Protein AF-A0A2X2T216-F1 (afdb_monomer_lite)

pLDDT: mean 81.37, std 20.66, range [21.73, 97.5]

Structure (mmCIF, N/CA/C/O backbone):
data_AF-A0A2X2T216-F1
#
_entry.id   AF-A0A2X2T216-F1
#
loop_
_atom_site.group_PDB
_atom_site.id
_atom_site.type_symbol
_atom_site.label_atom_id
_atom_site.label_alt_id
_atom_site.label_comp_id
_atom_site.label_asym_id
_atom_site.label_entity_id
_atom_site.label_seq_id
_atom_site.pdbx_PDB_ins_code
_atom_site.Cartn_x
_atom_site.Cartn_y
_atom_site.Cartn_z
_atom_site.occupancy
_atom_site.B_iso_or_equiv
_atom_site.auth_seq_id
_atom_site.auth_comp_id
_atom_site.auth_asym_id
_atom_site.auth_atom_id
_atom_site.pdbx_PDB_model_num
ATOM 1 N N . MET A 1 1 ? 7.279 15.575 30.749 1.00 31.78 1 MET A N 1
ATOM 2 C CA . MET A 1 1 ? 7.558 14.238 30.177 1.00 31.78 1 MET A CA 1
ATOM 3 C C . MET A 1 1 ? 6.363 13.329 30.464 1.00 31.78 1 MET A C 1
ATOM 5 O O . MET A 1 1 ? 6.252 12.809 31.566 1.00 31.78 1 MET A O 1
ATOM 9 N N . TRP A 1 2 ? 5.412 13.212 29.531 1.00 21.73 2 TRP A N 1
ATOM 10 C CA . TRP A 1 2 ? 4.261 12.314 29.689 1.00 21.73 2 TRP A CA 1
ATOM 11 C C . TRP A 1 2 ? 4.736 10.866 29.546 1.00 21.73 2 TRP A C 1
ATOM 13 O O . TRP A 1 2 ? 5.105 10.421 28.463 1.00 21.73 2 TRP A O 1
ATOM 23 N N . ARG A 1 3 ? 4.784 10.138 30.662 1.00 26.84 3 ARG A N 1
ATOM 24 C CA .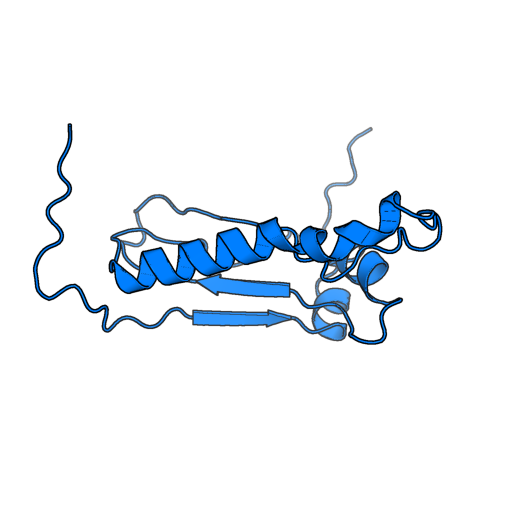 ARG A 1 3 ? 5.141 8.720 30.682 1.00 26.84 3 ARG A CA 1
ATOM 25 C C . ARG A 1 3 ? 3.864 7.923 30.420 1.00 26.84 3 ARG A C 1
ATOM 27 O O . ARG A 1 3 ? 3.074 7.705 31.335 1.00 26.84 3 ARG A O 1
ATOM 34 N N . CYS A 1 4 ? 3.641 7.530 29.165 1.00 31.56 4 CYS A N 1
ATOM 35 C CA . CYS A 1 4 ? 2.566 6.607 28.811 1.00 31.56 4 CYS A CA 1
ATOM 36 C C . CYS A 1 4 ? 2.858 5.260 29.490 1.00 31.56 4 CYS A C 1
ATOM 38 O O . CYS A 1 4 ? 3.764 4.525 29.095 1.00 31.56 4 CYS A O 1
ATOM 40 N N . ARG A 1 5 ? 2.157 4.979 30.590 1.00 42.03 5 ARG A N 1
ATOM 41 C CA . ARG A 1 5 ? 2.260 3.713 31.312 1.00 42.03 5 ARG A CA 1
ATOM 42 C C . ARG A 1 5 ? 1.418 2.693 30.551 1.00 42.03 5 ARG A C 1
ATOM 44 O O . ARG A 1 5 ? 0.204 2.647 30.726 1.00 42.03 5 ARG A O 1
ATOM 51 N N . LEU A 1 6 ? 2.056 1.912 29.681 1.00 43.75 6 LEU A N 1
ATOM 52 C CA . LEU A 1 6 ? 1.410 0.756 29.061 1.00 43.75 6 LEU A CA 1
ATOM 53 C C . LEU A 1 6 ? 0.958 -0.187 30.184 1.00 43.75 6 LEU A C 1
ATOM 55 O O . LEU A 1 6 ? 1.765 -0.583 31.027 1.00 43.75 6 LEU A O 1
ATOM 59 N N . LYS A 1 7 ? -0.344 -0.488 30.249 1.00 45.94 7 LYS A N 1
ATOM 60 C CA . LYS A 1 7 ? -0.867 -1.463 31.213 1.00 45.94 7 LYS A CA 1
ATOM 61 C C . LYS A 1 7 ? -0.248 -2.838 30.904 1.00 45.94 7 LYS A C 1
ATOM 63 O O . LYS A 1 7 ? -0.252 -3.234 29.736 1.00 45.94 7 LYS A O 1
ATOM 68 N N . PRO A 1 8 ? 0.258 -3.580 31.905 1.00 41.62 8 PRO A N 1
ATOM 69 C CA . PRO A 1 8 ? 0.625 -4.976 31.703 1.00 41.62 8 PRO A CA 1
ATOM 70 C C . PRO A 1 8 ? -0.625 -5.760 31.268 1.00 41.62 8 PRO A C 1
ATOM 72 O O . PRO A 1 8 ? -1.677 -5.623 31.888 1.00 41.62 8 PRO A O 1
ATOM 75 N N . GLY A 1 9 ? -0.526 -6.519 30.169 1.00 51.44 9 GLY A N 1
ATOM 76 C CA . GLY A 1 9 ? -1.644 -7.277 29.577 1.00 51.44 9 GLY A CA 1
ATOM 77 C C . GLY A 1 9 ? -2.177 -6.750 28.236 1.00 51.44 9 GLY A C 1
ATOM 78 O O . GLY A 1 9 ? -3.179 -7.252 27.735 1.00 51.44 9 GLY A O 1
ATOM 79 N N . LEU A 1 10 ? -1.523 -5.756 27.628 1.00 50.75 10 LEU A N 1
ATOM 80 C CA . LEU A 1 10 ? -1.901 -5.184 26.331 1.00 50.75 10 LEU A CA 1
ATOM 81 C C . LEU A 1 10 ? -1.460 -6.078 25.153 1.00 50.75 10 LEU A C 1
ATOM 83 O O . LEU A 1 10 ? -0.692 -5.669 24.295 1.00 50.75 10 LEU A O 1
ATOM 87 N N . THR A 1 11 ? -1.913 -7.327 25.122 1.00 55.22 11 THR A N 1
ATOM 88 C CA . THR A 1 11 ? -1.876 -8.160 23.913 1.00 55.22 11 THR A CA 1
ATOM 89 C C . THR A 1 11 ? -3.265 -8.136 23.305 1.00 55.22 11 THR A C 1
ATOM 91 O O . THR A 1 11 ? -4.205 -8.683 23.880 1.00 55.22 11 THR A O 1
ATOM 94 N N . SER A 1 12 ? -3.421 -7.455 22.169 1.00 55.94 12 SER A N 1
ATOM 95 C CA . SER A 1 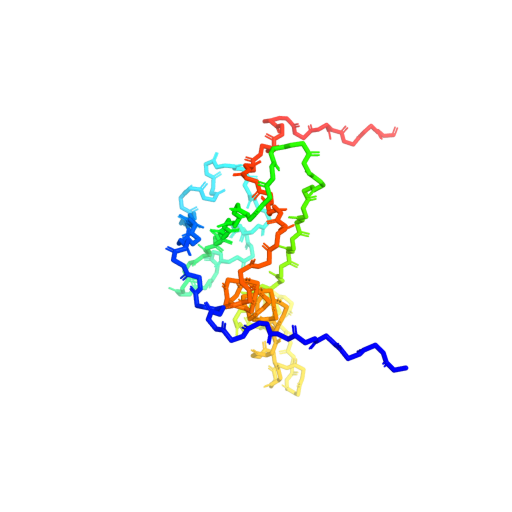12 ? -4.715 -7.385 21.493 1.00 55.94 12 SER A CA 1
ATOM 96 C C . SER A 1 12 ? -5.191 -8.772 21.053 1.00 55.94 12 SER A C 1
ATOM 98 O O . SER A 1 12 ? -4.491 -9.466 20.317 1.00 55.94 12 SER A O 1
ATOM 100 N N . THR A 1 13 ? -6.422 -9.127 21.421 1.00 65.31 13 THR A N 1
ATOM 101 C CA . THR A 1 13 ? -7.172 -10.260 20.854 1.00 65.31 13 THR A CA 1
ATOM 102 C C . THR A 1 13 ? -7.877 -9.900 19.540 1.00 65.31 13 THR A C 1
ATOM 104 O O . THR A 1 13 ? -8.291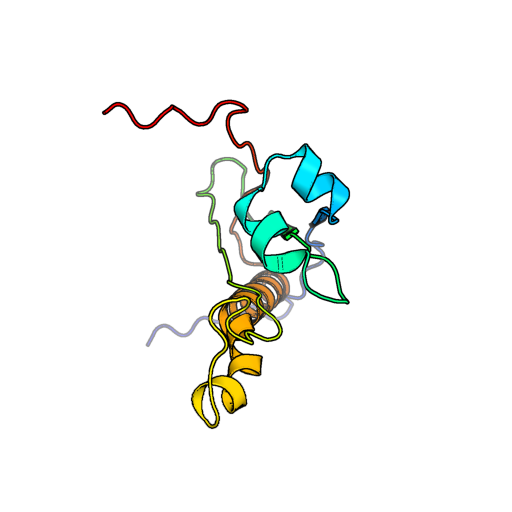 -10.788 18.795 1.00 65.31 13 THR A O 1
ATOM 107 N N . ARG A 1 14 ? -8.002 -8.602 19.224 1.00 77.50 14 ARG A N 1
ATOM 108 C CA . ARG A 1 14 ? -8.624 -8.109 17.989 1.00 77.50 14 ARG A CA 1
ATOM 109 C C . ARG A 1 14 ? -7.708 -8.342 16.792 1.00 77.50 14 ARG A C 1
ATOM 111 O O . ARG A 1 14 ? -6.522 -7.999 16.826 1.00 77.50 14 ARG A O 1
ATOM 118 N N . LYS A 1 15 ? -8.282 -8.901 15.724 1.00 77.94 15 LYS A N 1
ATOM 119 C CA . LYS A 1 15 ? -7.614 -9.108 14.435 1.00 77.94 15 LYS A CA 1
ATOM 120 C C . LYS A 1 15 ? -7.932 -7.939 13.496 1.00 77.94 15 LYS A C 1
ATOM 122 O O . LYS A 1 15 ? -9.110 -7.617 13.347 1.00 77.94 15 LYS A O 1
ATOM 127 N N . PRO A 1 16 ? -6.926 -7.314 12.857 1.00 82.81 16 PRO A N 1
ATOM 128 C CA . PRO A 1 16 ? -7.197 -6.412 11.748 1.00 82.81 16 PRO A CA 1
ATOM 129 C C . PRO A 1 16 ? -7.813 -7.205 10.592 1.00 82.81 16 PRO A C 1
ATOM 131 O O . PRO A 1 16 ? -7.461 -8.369 10.380 1.00 82.81 16 PRO A O 1
ATOM 134 N N . SER A 1 17 ? -8.715 -6.579 9.844 1.00 88.12 17 SER A N 1
ATOM 135 C CA . SER A 1 17 ? -9.159 -7.113 8.555 1.00 88.12 17 SER A CA 1
ATOM 136 C C . SER A 1 17 ? -8.319 -6.508 7.436 1.00 88.12 17 SER A C 1
ATOM 138 O O . SER A 1 17 ? -7.696 -5.458 7.605 1.00 88.12 17 SER A O 1
ATOM 140 N N . GLY A 1 18 ? -8.254 -7.188 6.297 1.00 88.38 18 GLY A N 1
ATOM 141 C CA . GLY A 1 18 ? -7.486 -6.719 5.156 1.00 88.38 18 GLY A CA 1
ATOM 142 C C . GLY A 1 18 ? -8.095 -7.172 3.843 1.00 88.38 18 GLY A C 1
ATOM 143 O O . GLY A 1 18 ? -8.862 -8.129 3.801 1.00 88.38 18 GLY A O 1
ATOM 144 N N . GLU A 1 19 ? -7.765 -6.447 2.789 1.00 92.38 19 GLU A N 1
ATOM 145 C CA . GLU A 1 19 ? -8.198 -6.702 1.421 1.00 92.38 19 GLU A CA 1
ATOM 146 C C . GLU A 1 19 ? -7.028 -6.418 0.487 1.00 92.38 19 GLU A C 1
ATOM 148 O O . GLU A 1 19 ? -6.243 -5.496 0.725 1.00 92.38 19 GLU A O 1
ATOM 153 N N . ILE A 1 20 ? -6.905 -7.225 -0.562 1.00 94.19 20 ILE A N 1
ATOM 154 C CA . ILE A 1 20 ? -5.891 -7.052 -1.594 1.00 94.19 20 ILE A CA 1
ATOM 155 C C . ILE A 1 20 ? -6.615 -7.029 -2.930 1.00 94.19 20 ILE A C 1
ATOM 157 O O . ILE A 1 20 ? -7.222 -8.027 -3.307 1.00 94.19 20 ILE A O 1
ATOM 161 N N . LEU A 1 21 ? -6.528 -5.907 -3.640 1.00 94.88 21 LEU A N 1
ATOM 162 C CA . LEU A 1 21 ? -6.944 -5.848 -5.035 1.00 94.88 21 LEU A CA 1
ATOM 163 C C . LEU A 1 21 ? -5.776 -6.302 -5.908 1.00 94.88 21 LEU A C 1
ATOM 165 O O . LEU A 1 21 ? -4.659 -5.785 -5.779 1.00 94.88 21 LEU A O 1
ATOM 169 N N . ASP A 1 22 ? -6.039 -7.281 -6.768 1.00 95.81 22 ASP A N 1
ATOM 170 C CA . ASP A 1 22 ? -5.124 -7.706 -7.819 1.00 95.81 22 ASP A CA 1
ATOM 171 C C . ASP A 1 22 ? -5.198 -6.785 -9.045 1.00 95.81 22 ASP A C 1
ATOM 173 O O . ASP A 1 22 ? -5.909 -5.785 -9.048 1.00 95.81 22 ASP A O 1
ATOM 177 N N . GLU A 1 23 ? -4.412 -7.083 -10.076 1.00 95.12 23 GLU A N 1
ATOM 178 C CA . GLU A 1 23 ? -4.335 -6.247 -11.277 1.00 95.12 23 GLU A CA 1
ATOM 179 C C . GLU A 1 23 ? -5.694 -6.081 -11.970 1.00 95.12 23 GLU A C 1
ATOM 181 O O . GLU A 1 23 ? -6.047 -4.962 -12.348 1.00 95.12 23 GLU A O 1
ATOM 186 N N . GLN A 1 24 ? -6.472 -7.163 -12.076 1.00 95.75 24 GLN A N 1
ATOM 187 C CA . GLN A 1 24 ? -7.787 -7.130 -12.706 1.00 95.75 24 GLN A CA 1
ATOM 188 C C . GLN A 1 24 ? -8.767 -6.314 -11.865 1.00 95.75 24 GLN A C 1
ATOM 190 O O . GLN A 1 24 ? -9.417 -5.412 -12.385 1.00 95.75 24 GLN A O 1
ATOM 195 N N . ALA A 1 25 ? -8.810 -6.542 -10.550 1.00 94.69 25 ALA A N 1
ATOM 196 C CA . ALA A 1 25 ? -9.639 -5.753 -9.650 1.00 94.69 25 ALA A CA 1
ATOM 197 C C . ALA A 1 25 ? -9.242 -4.266 -9.675 1.00 94.69 25 ALA A C 1
ATOM 199 O O . ALA A 1 25 ? -10.104 -3.394 -9.711 1.00 94.69 25 ALA A O 1
ATOM 200 N N . ILE A 1 26 ? -7.948 -3.940 -9.715 1.00 95.00 26 ILE A N 1
ATOM 201 C CA . ILE A 1 26 ? -7.467 -2.556 -9.856 1.00 95.00 26 ILE A CA 1
ATOM 202 C C . ILE A 1 26 ? -7.995 -1.930 -11.154 1.00 95.00 26 ILE A C 1
ATOM 204 O O . ILE A 1 26 ? -8.442 -0.779 -11.137 1.00 95.00 26 ILE A O 1
ATOM 208 N N . PHE A 1 27 ? -7.956 -2.671 -12.262 1.00 94.25 27 PHE A N 1
ATOM 209 C CA . PHE A 1 27 ? -8.482 -2.219 -13.546 1.00 94.25 27 PHE A CA 1
ATOM 210 C C . PHE A 1 27 ? -10.002 -1.992 -13.492 1.00 94.25 27 PHE A C 1
ATOM 212 O O . PHE A 1 27 ? -10.467 -0.900 -13.821 1.00 94.25 27 PHE A O 1
ATOM 219 N N . ASP A 1 28 ? -10.760 -2.967 -12.987 1.00 94.44 28 ASP A N 1
ATOM 220 C CA . ASP A 1 28 ? -12.226 -2.926 -12.901 1.00 94.44 28 ASP A CA 1
ATOM 221 C C . ASP A 1 28 ? -12.730 -1.821 -11.959 1.00 94.44 28 ASP A C 1
ATOM 223 O O . ASP A 1 28 ? -13.771 -1.202 -12.194 1.00 94.44 28 ASP A O 1
ATOM 227 N N . HIS A 1 29 ? -11.968 -1.525 -10.902 1.00 91.19 29 HIS A N 1
ATOM 228 C CA . HIS A 1 29 ? -12.232 -0.419 -9.982 1.00 91.19 29 HIS A CA 1
ATOM 229 C C . HIS A 1 29 ? -11.838 0.961 -10.545 1.00 91.19 29 HIS A C 1
ATOM 231 O O . HIS A 1 29 ? -12.032 1.971 -9.864 1.00 91.19 29 HIS A O 1
ATOM 237 N N . GLY A 1 30 ? -11.299 1.037 -11.767 1.00 94.19 30 GLY A N 1
ATOM 238 C CA . GLY A 1 30 ? -10.933 2.296 -12.420 1.00 94.19 30 GLY A CA 1
ATOM 239 C C . GLY A 1 30 ? -9.683 2.961 -11.837 1.00 94.19 30 GLY A C 1
ATOM 240 O O . GLY A 1 30 ? -9.488 4.165 -12.003 1.00 94.19 30 GLY A O 1
ATOM 241 N N . LEU A 1 31 ? -8.810 2.206 -11.163 1.00 93.50 31 LEU A N 1
ATOM 242 C CA . LEU A 1 31 ? -7.574 2.711 -10.551 1.00 93.50 31 LEU A CA 1
ATOM 243 C C . LEU A 1 31 ? -6.453 2.847 -11.598 1.00 93.50 31 LEU A C 1
ATOM 245 O O . LEU A 1 31 ? -5.355 2.301 -11.456 1.00 93.50 31 LEU A O 1
ATOM 249 N N . GLY A 1 32 ? -6.741 3.595 -12.666 1.00 94.31 32 GLY A N 1
ATOM 250 C CA . GLY A 1 32 ? -5.926 3.670 -13.879 1.00 94.31 32 GLY A CA 1
ATOM 251 C C . GLY A 1 32 ? -4.479 4.092 -13.636 1.00 94.31 32 GLY A C 1
ATOM 252 O O . GLY A 1 32 ? -3.580 3.518 -14.240 1.00 94.31 32 GLY A O 1
ATOM 253 N N . CYS A 1 33 ? -4.225 5.025 -12.712 1.00 94.19 33 CYS A N 1
ATOM 254 C CA . CYS A 1 33 ? -2.859 5.454 -12.390 1.00 94.19 33 CYS A CA 1
ATOM 255 C C . CYS A 1 33 ? -2.027 4.325 -11.763 1.00 94.19 33 CYS A C 1
ATOM 257 O O . CYS A 1 33 ? -0.867 4.133 -12.132 1.00 94.19 33 CYS A O 1
ATOM 259 N N . LEU A 1 34 ? -2.618 3.556 -10.841 1.00 94.69 34 LEU A N 1
ATOM 260 C CA . LEU A 1 34 ? -1.942 2.429 -10.194 1.00 94.69 34 LEU A CA 1
ATOM 261 C C . LEU A 1 34 ? -1.687 1.307 -11.205 1.00 94.69 34 LEU A C 1
ATOM 263 O O . LEU A 1 34 ? -0.568 0.802 -11.294 1.00 94.69 34 LEU A O 1
ATOM 267 N N . HIS A 1 35 ? -2.701 0.976 -12.009 1.00 95.75 35 HIS A N 1
ATOM 268 C CA . HIS A 1 35 ? -2.584 -0.010 -13.080 1.00 95.75 35 HIS A CA 1
ATOM 269 C C . HIS A 1 35 ? -1.506 0.385 -14.100 1.00 95.75 35 HIS A C 1
ATOM 271 O O . HIS A 1 35 ? -0.592 -0.388 -14.370 1.00 95.75 35 HIS A O 1
ATOM 277 N N . ALA A 1 36 ? -1.553 1.613 -14.625 1.00 95.00 36 ALA A N 1
ATOM 278 C CA . ALA A 1 36 ? -0.619 2.089 -15.643 1.00 95.00 36 ALA A CA 1
ATOM 279 C C . ALA A 1 36 ? 0.836 2.115 -15.155 1.00 95.00 36 ALA A C 1
ATOM 281 O O . ALA A 1 36 ? 1.730 1.797 -15.935 1.00 95.00 36 ALA A O 1
ATOM 282 N N . THR A 1 37 ? 1.062 2.449 -13.882 1.00 93.75 37 THR A N 1
ATOM 283 C CA . THR A 1 37 ? 2.406 2.475 -13.287 1.00 93.75 37 THR A CA 1
ATOM 284 C C . THR A 1 37 ? 2.950 1.062 -13.058 1.00 93.75 37 THR A C 1
ATOM 286 O O . THR A 1 37 ? 4.131 0.814 -13.281 1.00 93.75 37 THR A O 1
ATOM 289 N N . GLY A 1 38 ? 2.105 0.122 -12.620 1.00 94.50 38 GLY A N 1
ATOM 290 C CA . GLY A 1 38 ? 2.545 -1.219 -12.227 1.00 94.50 38 GLY A CA 1
ATOM 291 C C . GLY A 1 38 ? 2.551 -2.270 -13.337 1.00 94.50 38 GLY A C 1
ATOM 292 O O . GLY A 1 38 ? 3.329 -3.215 -13.247 1.00 94.50 38 GLY A O 1
ATOM 293 N N . LYS A 1 39 ? 1.733 -2.122 -14.388 1.00 94.69 39 LYS A N 1
ATOM 294 C CA . LYS A 1 39 ? 1.550 -3.148 -15.440 1.00 94.69 39 LYS A CA 1
ATOM 295 C C . LYS A 1 39 ? 2.819 -3.503 -16.229 1.00 94.69 39 LYS A C 1
ATOM 297 O O . LYS A 1 39 ? 2.848 -4.497 -16.939 1.00 94.69 39 LYS A O 1
ATOM 302 N N . GLY A 1 40 ? 3.857 -2.663 -16.161 1.00 92.56 40 GLY A N 1
ATOM 303 C CA . GLY A 1 40 ? 5.151 -2.920 -16.805 1.00 92.56 40 GLY A CA 1
ATOM 304 C C . GLY A 1 40 ? 6.084 -3.837 -16.003 1.00 92.56 40 GLY A C 1
ATOM 305 O O . GLY A 1 40 ? 7.157 -4.184 -16.486 1.00 92.56 40 GLY A O 1
ATOM 306 N N . SER A 1 41 ? 5.713 -4.199 -14.774 1.00 94.00 41 SER A N 1
ATOM 307 C CA . SER A 1 41 ? 6.499 -5.058 -13.885 1.00 94.00 41 SER A CA 1
ATOM 308 C C . SER A 1 41 ? 6.166 -6.536 -14.099 1.00 94.00 41 SER A C 1
ATOM 310 O O . SER A 1 41 ? 5.018 -6.896 -14.332 1.00 94.00 41 SER A O 1
ATOM 312 N N . VAL A 1 42 ? 7.157 -7.415 -13.910 1.00 95.31 42 VAL A N 1
ATOM 313 C CA . VAL A 1 42 ? 6.938 -8.876 -13.839 1.00 95.31 42 VAL A CA 1
ATOM 314 C C . VAL A 1 42 ? 6.060 -9.283 -12.650 1.00 95.31 42 VAL A C 1
ATOM 316 O O . VAL A 1 42 ? 5.432 -10.335 -12.672 1.00 95.31 42 VAL A O 1
ATOM 319 N N . ASN A 1 43 ? 6.021 -8.442 -11.612 1.00 94.81 43 ASN A N 1
ATOM 320 C CA . ASN A 1 43 ? 5.122 -8.559 -10.471 1.00 94.81 43 ASN A CA 1
ATOM 321 C C . ASN A 1 43 ? 4.006 -7.515 -10.637 1.00 94.81 43 ASN A C 1
ATOM 323 O O . ASN A 1 43 ? 4.295 -6.326 -10.451 1.00 94.81 43 ASN A O 1
ATOM 327 N N . PRO A 1 44 ? 2.770 -7.916 -10.987 1.00 94.88 44 PRO A N 1
ATOM 328 C CA . PRO A 1 44 ? 1.698 -6.969 -11.279 1.00 94.88 44 PRO A CA 1
ATOM 329 C C . PRO A 1 44 ? 1.285 -6.133 -10.053 1.00 94.88 44 PRO A C 1
ATOM 331 O O . PRO A 1 44 ? 1.499 -6.563 -8.913 1.00 94.88 44 PRO A O 1
ATOM 334 N N . PRO A 1 45 ? 0.661 -4.953 -10.248 1.00 96.62 45 PRO A N 1
ATOM 335 C CA . PRO A 1 45 ? 0.322 -4.050 -9.152 1.00 96.62 45 PRO A CA 1
ATOM 336 C C . PRO A 1 45 ? -0.674 -4.674 -8.173 1.00 96.62 45 PRO A C 1
ATOM 338 O O . PRO A 1 45 ? -1.492 -5.527 -8.531 1.00 96.62 45 PRO A O 1
ATOM 341 N N . ARG A 1 46 ? -0.610 -4.220 -6.919 1.00 96.38 46 ARG A N 1
ATOM 342 C CA . ARG A 1 46 ? -1.531 -4.592 -5.841 1.00 96.38 46 ARG A CA 1
ATOM 343 C C . ARG A 1 46 ? -1.935 -3.354 -5.050 1.00 96.38 46 ARG A C 1
ATOM 345 O O . ARG A 1 46 ? -1.095 -2.495 -4.789 1.00 96.38 46 ARG A O 1
ATOM 352 N N . LEU A 1 47 ? -3.194 -3.297 -4.620 1.00 95.75 47 LEU A N 1
ATOM 353 C CA . LEU A 1 47 ? -3.646 -2.353 -3.598 1.00 95.75 47 LEU A CA 1
ATOM 354 C C . LEU A 1 47 ? -3.963 -3.136 -2.331 1.00 95.75 47 LEU A C 1
ATOM 356 O O . LEU A 1 47 ? -4.891 -3.939 -2.319 1.00 95.75 47 LEU A O 1
ATOM 360 N N . VAL A 1 48 ? -3.199 -2.896 -1.269 1.00 94.31 48 VAL A N 1
ATOM 361 C CA . VAL A 1 48 ? -3.403 -3.547 0.028 1.00 94.31 48 VAL A CA 1
ATOM 362 C C . VAL A 1 48 ? -4.092 -2.569 0.967 1.00 94.31 48 VAL A C 1
ATOM 364 O O . VAL A 1 48 ? -3.567 -1.492 1.241 1.00 94.31 48 VAL A O 1
ATOM 367 N N . THR A 1 49 ? -5.247 -2.963 1.489 1.00 92.62 49 THR A N 1
ATOM 368 C CA . THR A 1 49 ? -5.986 -2.212 2.505 1.00 92.62 49 THR A CA 1
ATOM 369 C C . THR A 1 49 ? -5.956 -2.988 3.811 1.00 92.62 49 THR A C 1
ATOM 371 O O . THR A 1 49 ? -6.265 -4.176 3.832 1.00 92.62 49 THR A O 1
ATOM 374 N N . LEU A 1 50 ? -5.605 -2.320 4.910 1.00 91.06 50 LEU A N 1
ATOM 375 C CA . LEU A 1 50 ? -5.665 -2.868 6.265 1.00 91.06 50 LEU A CA 1
ATOM 376 C C . LEU A 1 50 ? -6.632 -2.038 7.097 1.00 91.06 50 LEU A C 1
ATOM 378 O O . LEU A 1 50 ? -6.627 -0.810 7.017 1.00 91.06 50 LEU A O 1
ATOM 382 N N . ARG A 1 51 ? -7.445 -2.711 7.909 1.00 90.31 51 ARG A N 1
ATOM 383 C CA . ARG A 1 51 ? -8.497 -2.086 8.706 1.00 90.31 51 ARG A CA 1
ATOM 384 C C . ARG A 1 51 ? -8.409 -2.503 10.166 1.00 90.31 51 ARG A C 1
ATOM 386 O O . ARG A 1 51 ? -8.230 -3.677 10.493 1.00 90.31 51 ARG A O 1
ATOM 393 N N . TRP A 1 52 ? -8.563 -1.523 11.041 1.00 90.06 52 TRP A N 1
ATOM 394 C CA . TRP A 1 52 ? -8.514 -1.645 12.485 1.00 90.06 52 TRP A CA 1
ATOM 395 C C . TRP A 1 52 ? -9.712 -0.931 13.109 1.00 90.06 52 TRP A C 1
ATOM 397 O O . TRP A 1 52 ? -9.882 0.273 12.932 1.00 90.06 52 TRP A O 1
ATOM 407 N N . GLN A 1 53 ? -10.511 -1.672 13.876 1.00 88.12 53 GLN A N 1
ATOM 408 C CA . GLN A 1 53 ? -11.649 -1.138 14.622 1.00 88.12 53 GLN A CA 1
ATOM 409 C C . GLN A 1 53 ? -11.368 -1.241 16.124 1.00 88.12 53 GLN A C 1
ATOM 411 O O . GLN A 1 53 ? -11.673 -2.244 16.776 1.00 88.12 53 GLN A O 1
ATOM 416 N N . GLY A 1 54 ? -10.722 -0.211 16.667 1.00 85.69 54 GLY A N 1
ATOM 417 C CA . GLY A 1 54 ? -10.380 -0.121 18.085 1.00 85.69 54 GLY A CA 1
ATOM 418 C C . GLY A 1 54 ? -11.354 0.717 18.914 1.00 85.69 54 GLY A C 1
ATOM 419 O O . GLY A 1 54 ? -11.448 0.479 20.122 1.00 85.69 54 GLY A O 1
ATOM 420 N N . ALA A 1 55 ? -12.066 1.658 18.283 1.00 85.69 55 ALA A N 1
ATOM 421 C CA . ALA A 1 55 ? -12.993 2.599 18.917 1.00 85.69 55 ALA A CA 1
ATOM 422 C C . ALA A 1 55 ? -14.454 2.381 18.473 1.00 85.69 55 ALA A C 1
ATOM 424 O O . ALA A 1 55 ? -14.742 1.488 17.673 1.00 85.69 55 ALA A O 1
ATOM 425 N N . SER A 1 56 ? -15.373 3.188 19.012 1.00 82.94 56 SER A N 1
ATOM 426 C CA . SER A 1 56 ? -16.773 3.233 18.572 1.00 82.94 56 SER A CA 1
ATOM 427 C C . SER A 1 56 ? -16.896 3.735 17.126 1.00 82.94 56 SER A C 1
ATOM 429 O O . SER A 1 56 ? -15.956 4.307 16.570 1.00 82.94 56 SER A O 1
ATOM 431 N N . GLU A 1 57 ? -18.058 3.517 16.510 1.00 79.38 57 GLU A N 1
ATOM 432 C CA . GLU A 1 57 ? -18.352 3.984 15.143 1.00 79.38 57 GLU A CA 1
ATOM 433 C C . GLU A 1 57 ? -18.413 5.515 15.033 1.00 79.38 57 GLU A C 1
ATOM 435 O O . GLU A 1 57 ? -18.132 6.072 13.979 1.00 79.38 57 GLU A O 1
ATOM 440 N N . GLU A 1 58 ? -18.714 6.194 16.139 1.00 81.00 58 GLU A N 1
ATOM 441 C CA . GLU A 1 58 ? -18.778 7.657 16.246 1.00 81.00 58 GLU A CA 1
ATOM 442 C C . GLU A 1 58 ? -17.393 8.309 16.405 1.00 81.00 58 GLU A C 1
ATOM 444 O O . GLU A 1 58 ? -17.264 9.534 16.363 1.00 81.00 58 GLU A O 1
ATOM 449 N N . ALA A 1 59 ? -16.344 7.510 16.627 1.00 83.25 59 ALA A N 1
ATOM 450 C CA . ALA A 1 59 ? -14.995 8.022 16.805 1.00 83.25 59 ALA A CA 1
ATOM 451 C C . ALA A 1 59 ? -14.412 8.550 15.479 1.00 83.25 59 ALA A C 1
ATOM 453 O O . ALA A 1 59 ? -14.733 8.031 14.406 1.00 83.25 59 ALA A O 1
ATOM 454 N N . PRO A 1 60 ? -13.486 9.527 15.531 1.00 83.81 60 PRO A N 1
ATOM 455 C CA . PRO A 1 60 ? -12.778 9.988 14.346 1.00 83.81 60 PRO A CA 1
ATOM 456 C C . PRO A 1 60 ? -12.113 8.836 13.588 1.00 83.81 60 PRO A C 1
ATOM 458 O O . PRO A 1 60 ? -11.466 7.964 14.178 1.00 83.81 60 PRO A O 1
ATOM 461 N N . VAL A 1 61 ? -12.258 8.865 12.265 1.00 87.06 61 VAL A N 1
ATOM 462 C CA . VAL A 1 61 ? -11.698 7.861 11.363 1.00 87.06 61 VAL A CA 1
ATOM 463 C C . VAL A 1 61 ? -10.395 8.377 10.770 1.00 87.06 61 VAL A C 1
ATOM 465 O O . VAL A 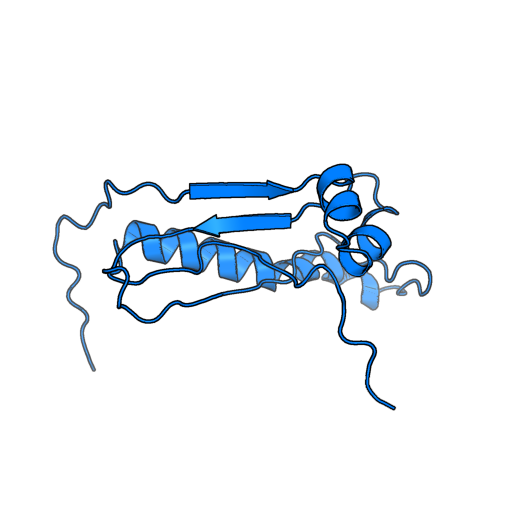1 61 ? -10.354 9.455 10.179 1.00 87.06 61 VAL A O 1
ATOM 468 N N . TYR A 1 62 ? -9.335 7.581 10.884 1.00 89.25 62 TYR A N 1
ATOM 469 C CA . TYR A 1 62 ? -8.018 7.916 10.349 1.00 89.25 62 TYR A CA 1
ATOM 470 C C . TYR A 1 62 ? -7.696 7.072 9.114 1.00 89.25 62 TYR A C 1
ATOM 472 O O . TYR A 1 62 ? -7.949 5.865 9.078 1.00 89.25 62 TYR A O 1
ATOM 480 N N . ALA A 1 63 ? -7.102 7.700 8.101 1.00 91.31 63 ALA A N 1
ATOM 481 C CA . ALA A 1 63 ? -6.597 7.027 6.911 1.00 91.31 63 ALA A CA 1
ATOM 482 C C . ALA A 1 63 ? -5.103 7.318 6.758 1.00 91.31 63 ALA A C 1
ATOM 484 O O . ALA A 1 63 ? -4.675 8.468 6.822 1.00 91.31 63 ALA A O 1
ATOM 485 N N . LEU A 1 64 ? -4.319 6.262 6.556 1.00 92.31 64 LEU A N 1
ATOM 486 C CA . LEU A 1 64 ? -2.895 6.343 6.260 1.00 92.31 64 LEU A CA 1
ATOM 487 C C . LEU A 1 64 ? -2.672 5.724 4.885 1.00 92.31 64 LEU A C 1
ATOM 489 O O . LEU A 1 64 ? -3.119 4.606 4.632 1.00 92.31 64 LEU A O 1
ATOM 493 N N . VAL A 1 65 ? -1.979 6.443 4.007 1.00 95.25 65 VAL A N 1
ATOM 494 C CA . VAL A 1 65 ? -1.658 5.977 2.656 1.00 95.25 65 VAL A CA 1
ATOM 495 C C . VAL A 1 65 ? -0.150 6.016 2.490 1.00 95.25 65 VAL A C 1
ATOM 497 O O . VAL A 1 65 ? 0.482 7.043 2.729 1.00 95.25 65 VAL A O 1
ATOM 500 N N . GLY A 1 66 ? 0.431 4.883 2.103 1.00 95.56 66 GLY A N 1
ATOM 501 C CA . GLY A 1 66 ? 1.865 4.747 1.895 1.00 95.56 66 GLY A CA 1
ATOM 502 C C . GLY A 1 66 ? 2.174 4.373 0.452 1.00 95.56 66 GLY A C 1
ATOM 503 O O . GLY A 1 66 ? 1.594 3.429 -0.081 1.00 95.56 66 GLY A O 1
ATOM 504 N N . LYS A 1 67 ? 3.111 5.091 -0.173 1.00 96.56 67 LYS A N 1
ATOM 505 C CA . LYS A 1 67 ? 3.653 4.721 -1.486 1.00 96.56 67 LYS A CA 1
ATOM 506 C C . LYS A 1 67 ? 4.419 3.400 -1.366 1.00 96.56 67 LYS A C 1
ATOM 508 O O . LYS A 1 67 ? 5.316 3.283 -0.532 1.00 96.56 67 LYS A O 1
ATOM 513 N N . GLY A 1 68 ? 4.039 2.419 -2.183 1.00 96.38 68 GLY A N 1
ATOM 514 C CA . GLY A 1 68 ? 4.567 1.053 -2.155 1.00 96.38 68 GLY A CA 1
ATOM 515 C C . GLY A 1 68 ? 5.292 0.647 -3.435 1.00 96.38 68 GLY A C 1
ATOM 516 O O . GLY A 1 68 ? 5.095 -0.471 -3.899 1.00 96.38 68 GLY A O 1
ATOM 517 N N . ILE A 1 69 ? 6.092 1.537 -4.031 1.00 96.31 69 ILE A N 1
ATOM 518 C CA . ILE A 1 69 ? 6.862 1.198 -5.234 1.00 96.31 69 ILE A CA 1
ATOM 519 C C . ILE A 1 69 ? 8.095 0.402 -4.812 1.00 96.31 69 ILE A C 1
ATOM 521 O O . ILE A 1 69 ? 9.043 0.945 -4.255 1.00 96.31 69 ILE A O 1
ATOM 525 N N . THR A 1 70 ? 8.068 -0.911 -5.036 1.00 95.00 70 THR A N 1
ATOM 526 C CA . THR A 1 70 ? 9.129 -1.822 -4.573 1.00 95.00 70 THR A CA 1
ATOM 527 C C . THR A 1 70 ? 10.476 -1.544 -5.231 1.00 95.00 70 THR A C 1
ATOM 529 O O . THR A 1 70 ? 11.517 -1.796 -4.626 1.00 95.00 70 THR A O 1
ATOM 532 N N . PHE A 1 71 ? 10.460 -1.027 -6.459 1.00 95.00 71 PHE A N 1
ATOM 533 C CA . PHE A 1 71 ? 11.639 -0.530 -7.153 1.00 95.00 71 PHE A CA 1
ATOM 534 C C . PHE A 1 71 ? 11.223 0.457 -8.250 1.00 95.00 71 PHE A C 1
ATOM 536 O O . PHE A 1 71 ? 10.401 0.109 -9.096 1.00 95.00 71 PHE A O 1
ATOM 543 N N . ASP A 1 72 ? 11.780 1.669 -8.242 1.00 94.75 72 ASP A N 1
ATOM 544 C CA . ASP A 1 72 ? 11.492 2.706 -9.244 1.00 94.75 72 ASP A CA 1
ATOM 545 C C . ASP A 1 72 ? 12.632 2.828 -10.267 1.00 94.75 72 ASP A C 1
ATOM 547 O O . ASP A 1 72 ? 13.648 3.481 -10.025 1.00 94.75 72 ASP A O 1
ATOM 551 N N . THR A 1 73 ? 12.464 2.215 -11.441 1.00 93.88 73 THR A N 1
ATOM 552 C CA . THR A 1 73 ? 13.390 2.399 -12.572 1.00 93.88 73 THR A CA 1
ATOM 553 C C . THR A 1 73 ? 13.232 3.764 -13.245 1.00 93.88 73 THR A C 1
ATOM 555 O O . THR A 1 73 ? 14.118 4.172 -13.989 1.00 93.88 73 THR A O 1
ATOM 558 N N . GLY A 1 74 ? 12.122 4.471 -13.008 1.00 92.00 74 GLY A N 1
ATOM 559 C CA . GLY A 1 74 ? 11.675 5.639 -13.772 1.00 92.00 74 GLY A CA 1
ATOM 560 C C . GLY A 1 74 ? 10.730 5.310 -14.938 1.00 92.00 74 GLY A C 1
ATOM 561 O O . GLY A 1 74 ? 10.148 6.212 -15.541 1.00 92.00 74 GLY A O 1
ATOM 562 N N . GLY A 1 75 ? 10.521 4.025 -15.249 1.00 92.06 75 GLY A N 1
ATOM 563 C CA . GLY A 1 75 ? 9.668 3.602 -16.361 1.00 92.06 75 GLY A CA 1
ATOM 564 C C . GLY A 1 75 ? 10.239 4.040 -17.712 1.00 92.06 75 GLY A C 1
ATOM 565 O O . GLY A 1 75 ? 11.398 3.772 -18.011 1.00 92.06 75 GLY A O 1
ATOM 566 N N . MET A 1 76 ? 9.425 4.712 -18.533 1.00 91.31 76 MET A N 1
ATOM 567 C CA . MET A 1 76 ? 9.864 5.238 -19.836 1.00 91.31 76 MET A CA 1
ATOM 568 C C . MET A 1 76 ? 10.926 6.340 -19.690 1.00 91.31 76 MET A C 1
ATOM 570 O O . MET A 1 76 ? 11.807 6.458 -20.536 1.00 91.31 76 MET A O 1
ATOM 574 N N . TRP A 1 77 ? 10.868 7.117 -18.604 1.00 91.38 77 TRP A N 1
ATOM 575 C CA . TRP A 1 77 ? 11.894 8.095 -18.246 1.00 91.38 77 TRP A CA 1
ATOM 576 C C . TRP A 1 77 ? 12.914 7.439 -17.313 1.00 91.38 77 TRP A C 1
ATOM 578 O O . TRP A 1 77 ? 12.894 7.625 -16.093 1.00 91.38 77 TRP A O 1
ATOM 588 N N . LEU A 1 78 ? 13.752 6.584 -17.895 1.00 94.25 78 LEU A N 1
ATOM 589 C CA . LEU A 1 78 ? 14.673 5.733 -17.152 1.00 94.25 78 LEU A CA 1
ATOM 590 C C . LEU A 1 78 ? 15.658 6.573 -16.327 1.00 94.25 78 LEU A C 1
ATOM 592 O O . LEU A 1 78 ? 16.306 7.484 -16.839 1.00 94.25 78 LEU A O 1
ATOM 596 N N . LYS A 1 79 ? 15.787 6.253 -15.039 1.00 93.75 79 LYS A N 1
ATOM 597 C CA . LYS A 1 79 ? 16.801 6.861 -14.172 1.00 93.75 79 LYS A CA 1
ATOM 598 C C . LYS A 1 79 ? 18.184 6.325 -14.533 1.00 93.75 79 LYS A C 1
ATOM 600 O O . LYS A 1 79 ? 18.330 5.149 -14.849 1.00 93.75 79 LYS A O 1
ATOM 605 N N . GLU A 1 80 ? 19.214 7.150 -14.398 1.00 93.69 80 GLU A N 1
ATOM 606 C CA . GLU A 1 80 ? 20.600 6.748 -14.654 1.00 93.69 80 GLU A CA 1
ATOM 607 C C . GLU A 1 80 ? 21.390 6.523 -13.355 1.00 93.69 80 GLU A C 1
ATOM 609 O O . GLU A 1 80 ? 21.153 7.186 -12.341 1.00 93.69 80 GLU A O 1
ATOM 614 N N . GLY A 1 81 ? 22.356 5.596 -13.402 1.00 88.69 81 GLY A N 1
ATOM 615 C CA . GLY A 1 81 ? 23.413 5.412 -12.399 1.00 88.69 81 GLY A CA 1
ATOM 616 C C . GLY A 1 81 ? 22.947 5.453 -10.937 1.00 88.69 81 GLY A C 1
ATOM 617 O O . GLY A 1 81 ? 22.100 4.668 -10.500 1.00 88.69 81 GLY A O 1
ATOM 618 N N . GLU A 1 82 ? 23.513 6.391 -10.172 1.00 83.62 82 GLU A N 1
ATOM 619 C CA . GLU A 1 82 ? 23.208 6.587 -8.746 1.00 83.62 82 GLU A CA 1
ATOM 620 C C . GLU A 1 82 ? 21.733 6.915 -8.479 1.00 83.62 82 GLU A C 1
ATOM 622 O O . GLU A 1 82 ? 21.210 6.553 -7.423 1.00 83.62 82 GLU A O 1
ATOM 627 N N . GLY A 1 83 ? 21.037 7.530 -9.441 1.00 84.25 83 GLY A N 1
ATOM 628 C CA . GLY A 1 83 ? 19.615 7.850 -9.335 1.00 84.25 83 GLY A CA 1
ATOM 629 C C . GLY A 1 83 ? 18.718 6.613 -9.262 1.00 84.25 83 GLY A C 1
ATOM 630 O O . GLY A 1 83 ? 17.615 6.699 -8.730 1.00 84.25 83 GLY A O 1
ATOM 631 N N . MET A 1 84 ? 19.187 5.456 -9.742 1.00 93.19 84 MET A N 1
ATOM 632 C CA . MET A 1 84 ? 18.457 4.187 -9.654 1.00 93.19 84 MET A CA 1
ATOM 633 C C . MET A 1 84 ? 18.866 3.350 -8.431 1.00 93.19 84 MET A C 1
ATOM 635 O O . MET A 1 84 ? 18.045 2.628 -7.863 1.00 93.19 84 MET A O 1
ATOM 639 N N . ARG A 1 85 ? 20.122 3.456 -7.976 1.00 90.88 85 ARG A N 1
ATOM 640 C CA . ARG A 1 85 ? 20.713 2.563 -6.957 1.00 90.88 85 ARG A CA 1
ATOM 641 C C . ARG A 1 85 ? 19.931 2.513 -5.639 1.00 90.88 85 ARG A C 1
ATOM 643 O O . ARG A 1 85 ? 19.883 1.478 -4.972 1.00 90.88 85 ARG A O 1
ATOM 650 N N . THR A 1 86 ? 19.320 3.625 -5.245 1.00 92.62 86 THR A N 1
ATOM 651 C CA . THR A 1 86 ? 18.593 3.771 -3.975 1.00 92.62 86 THR A CA 1
ATOM 652 C C . THR A 1 86 ? 17.082 3.568 -4.111 1.00 92.62 86 THR A C 1
ATOM 654 O O . THR A 1 86 ? 16.373 3.585 -3.109 1.00 92.62 86 THR A O 1
ATOM 657 N N . MET A 1 87 ? 16.562 3.303 -5.310 1.00 96.06 87 MET A N 1
ATOM 658 C CA . MET A 1 87 ? 15.114 3.287 -5.562 1.00 96.06 87 MET A CA 1
ATOM 659 C C . MET A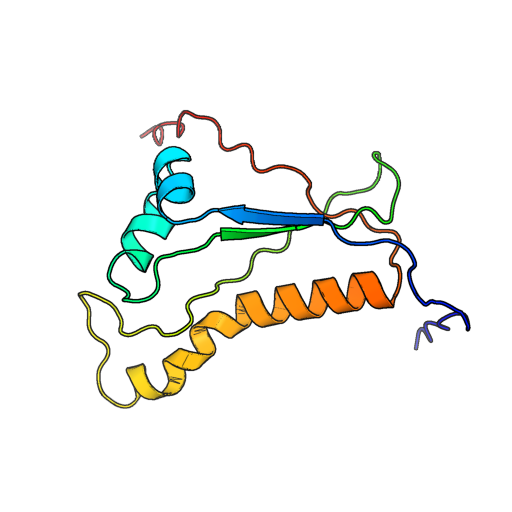 1 87 ? 14.378 2.072 -4.988 1.00 96.06 87 MET A C 1
ATOM 661 O O . MET A 1 87 ? 13.151 2.051 -4.954 1.00 96.06 87 MET A O 1
ATOM 665 N N . LYS A 1 88 ? 15.104 1.105 -4.414 1.00 93.62 88 LYS A N 1
ATOM 666 C CA . LYS A 1 88 ? 14.518 0.090 -3.521 1.00 93.62 88 LYS A CA 1
ATOM 667 C C . LYS A 1 88 ? 13.851 0.693 -2.274 1.00 93.62 88 LYS A C 1
ATOM 669 O O . LYS A 1 88 ? 13.057 0.023 -1.627 1.00 93.62 88 LYS A O 1
ATOM 674 N N . TYR A 1 89 ? 14.190 1.933 -1.911 1.00 95.56 89 TYR A N 1
ATOM 675 C CA . TYR A 1 89 ? 13.597 2.645 -0.775 1.00 95.56 89 TYR A CA 1
ATOM 676 C C . TYR A 1 89 ? 12.291 3.372 -1.130 1.00 95.56 89 TYR A C 1
ATOM 678 O O . TYR A 1 89 ? 11.659 3.956 -0.253 1.00 95.56 89 TYR A O 1
ATOM 686 N N . ASP A 1 90 ? 11.838 3.318 -2.384 1.00 95.56 90 ASP A N 1
ATOM 687 C CA . ASP A 1 90 ? 10.630 4.021 -2.838 1.00 95.56 90 ASP A CA 1
ATOM 688 C C . ASP A 1 90 ? 9.306 3.363 -2.364 1.00 95.56 90 ASP A C 1
ATOM 690 O O . ASP A 1 90 ? 8.196 3.815 -2.657 1.00 95.56 90 ASP A O 1
ATOM 694 N N . MET A 1 91 ? 9.434 2.311 -1.548 1.00 97.19 91 MET A N 1
ATOM 695 C CA . MET A 1 91 ? 8.370 1.633 -0.801 1.00 97.19 91 MET A CA 1
ATOM 696 C C . MET A 1 91 ? 8.358 1.973 0.697 1.00 97.19 91 MET A C 1
ATOM 698 O O . MET A 1 91 ? 7.497 1.480 1.431 1.00 97.19 91 MET A O 1
ATOM 702 N N . CYS A 1 92 ? 9.292 2.805 1.182 1.00 97.25 92 CYS A N 1
ATOM 703 C CA . CYS A 1 92 ? 9.415 3.118 2.608 1.00 97.25 92 CYS A CA 1
ATOM 704 C C . CYS A 1 92 ? 8.127 3.725 3.184 1.00 97.25 92 CYS A C 1
ATOM 706 O O . CYS A 1 92 ? 7.793 3.460 4.335 1.00 97.25 92 CYS A O 1
ATOM 708 N N . GLY A 1 93 ? 7.363 4.478 2.384 1.00 96.44 93 GLY A N 1
ATOM 709 C CA . GLY A 1 93 ? 6.062 5.008 2.797 1.00 96.44 93 GLY A CA 1
ATOM 710 C C . GLY A 1 93 ? 5.071 3.900 3.164 1.00 96.44 93 GLY A C 1
ATOM 711 O O . GLY A 1 93 ? 4.479 3.930 4.241 1.00 96.44 93 GLY A O 1
ATOM 712 N N . ALA A 1 94 ? 4.921 2.885 2.309 1.00 96.50 94 ALA A N 1
ATOM 713 C CA . ALA A 1 94 ? 4.094 1.716 2.604 1.00 96.50 94 ALA A CA 1
ATOM 714 C C . ALA A 1 94 ? 4.629 0.916 3.801 1.00 96.50 94 ALA A C 1
ATOM 716 O O . ALA A 1 94 ? 3.842 0.482 4.642 1.00 96.50 94 ALA A O 1
ATOM 717 N N . ALA A 1 95 ? 5.953 0.771 3.927 1.00 96.88 95 ALA A N 1
ATOM 718 C CA . ALA A 1 95 ? 6.571 0.084 5.062 1.00 96.88 95 ALA A CA 1
ATOM 719 C C . ALA A 1 95 ? 6.275 0.780 6.402 1.00 96.88 95 ALA A C 1
ATOM 721 O O . ALA A 1 95 ? 5.936 0.114 7.382 1.00 96.88 95 ALA A O 1
ATOM 722 N N . VAL A 1 96 ? 6.346 2.116 6.438 1.00 97.50 96 VAL A N 1
ATOM 723 C CA . VAL A 1 96 ? 6.002 2.918 7.621 1.00 97.50 96 VAL A CA 1
ATOM 724 C C . VAL A 1 96 ? 4.537 2.721 7.993 1.00 97.50 96 VAL A C 1
ATOM 726 O O . VAL A 1 96 ? 4.247 2.417 9.148 1.00 97.50 96 VAL A O 1
ATOM 729 N N . VAL A 1 97 ? 3.616 2.816 7.029 1.00 95.88 97 VAL A N 1
ATOM 730 C CA . VAL A 1 97 ? 2.182 2.607 7.289 1.00 95.88 97 VAL A CA 1
ATOM 731 C C . VAL A 1 97 ? 1.912 1.195 7.814 1.00 95.88 97 VAL A C 1
ATOM 733 O O . VAL A 1 97 ? 1.195 1.034 8.801 1.00 95.88 97 VAL A O 1
ATOM 736 N N . PHE A 1 98 ? 2.532 0.172 7.226 1.00 94.12 98 PHE A N 1
ATOM 737 C CA . PHE A 1 98 ? 2.396 -1.207 7.693 1.00 94.12 98 PHE A CA 1
ATOM 738 C C . PHE A 1 98 ? 2.914 -1.389 9.130 1.00 94.12 98 PHE A C 1
ATOM 740 O O . PHE A 1 98 ? 2.222 -1.959 9.977 1.00 94.12 98 PHE A O 1
ATOM 747 N N . GLY A 1 99 ? 4.097 -0.848 9.441 1.00 95.00 99 GLY A N 1
ATOM 748 C CA . GLY A 1 99 ? 4.668 -0.880 10.790 1.00 95.00 99 GLY A CA 1
ATOM 749 C C . GLY A 1 99 ? 3.826 -0.115 11.817 1.00 95.00 99 GLY A C 1
ATOM 750 O O . GLY A 1 99 ? 3.654 -0.576 12.951 1.00 95.00 99 GLY A O 1
ATOM 751 N N . MET A 1 100 ? 3.236 1.017 11.422 1.00 94.12 100 MET A N 1
ATOM 752 C CA . MET A 1 100 ? 2.284 1.757 12.253 1.00 94.12 100 MET A CA 1
ATOM 753 C C . MET A 1 100 ? 1.043 0.916 12.554 1.00 94.12 100 MET A C 1
ATOM 755 O O . MET A 1 100 ? 0.648 0.835 13.713 1.00 94.12 100 MET A O 1
ATOM 759 N N . MET A 1 101 ? 0.465 0.238 11.560 1.00 91.75 101 MET A N 1
ATOM 760 C CA . MET A 1 101 ? -0.709 -0.621 11.765 1.00 91.75 101 MET A CA 1
ATOM 761 C C . MET A 1 101 ? -0.414 -1.805 12.693 1.00 91.75 101 MET A C 1
ATOM 763 O O . MET A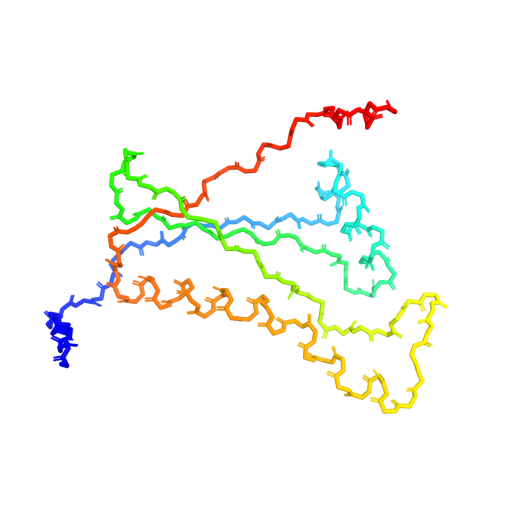 1 101 ? -1.212 -2.110 13.582 1.00 91.75 101 MET A O 1
ATOM 767 N N . GLU A 1 102 ? 0.752 -2.438 12.557 1.00 91.38 102 GLU A N 1
ATOM 768 C CA . GLU A 1 102 ? 1.184 -3.484 13.492 1.00 91.38 102 GLU A CA 1
ATOM 769 C C . GLU A 1 102 ? 1.377 -2.921 14.912 1.00 91.38 102 GLU A C 1
ATOM 771 O O . GLU A 1 102 ? 0.997 -3.567 15.889 1.00 91.38 102 GLU A O 1
ATOM 776 N N . THR A 1 103 ? 1.884 -1.693 15.049 1.00 92.44 103 THR A N 1
ATOM 777 C CA . THR A 1 103 ? 2.022 -1.017 16.350 1.00 92.44 103 THR A CA 1
ATOM 778 C C . THR A 1 103 ? 0.662 -0.698 16.973 1.00 92.44 103 THR A C 1
ATOM 780 O O . THR A 1 103 ? 0.444 -0.995 18.146 1.00 92.44 103 THR A O 1
ATOM 783 N N . VAL A 1 104 ? -0.280 -0.160 16.191 1.00 90.88 104 VAL A N 1
ATOM 784 C CA . VAL A 1 104 ? -1.669 0.114 16.605 1.00 90.88 104 VAL A CA 1
ATOM 785 C C . VAL A 1 104 ? -2.325 -1.151 17.154 1.00 90.88 104 VAL A C 1
ATOM 787 O O . VAL A 1 104 ? -2.908 -1.127 18.239 1.00 90.88 104 VAL A O 1
ATOM 790 N N . LYS A 1 105 ? -2.179 -2.265 16.432 1.00 88.94 105 LYS A N 1
ATOM 791 C CA . LYS A 1 105 ? -2.679 -3.579 16.840 1.00 88.94 105 LYS A CA 1
ATOM 792 C C . LYS A 1 105 ? -2.014 -4.058 18.127 1.00 88.94 105 LYS A C 1
ATOM 794 O O . LYS A 1 105 ? -2.714 -4.449 19.056 1.00 88.94 105 LYS A O 1
ATOM 799 N N . ARG A 1 106 ? -0.678 -4.036 18.206 1.00 90.00 106 ARG A N 1
ATOM 800 C CA . ARG A 1 106 ? 0.066 -4.486 19.398 1.00 90.00 106 ARG A CA 1
ATOM 801 C C . ARG A 1 106 ? -0.321 -3.696 20.639 1.00 90.00 106 ARG A C 1
ATOM 803 O O . ARG A 1 106 ? -0.477 -4.284 21.697 1.00 90.00 106 ARG A O 1
ATOM 810 N N . LEU A 1 107 ? -0.520 -2.390 20.494 1.00 90.25 107 LEU A N 1
ATOM 811 C CA . LEU A 1 107 ? -0.926 -1.507 21.583 1.00 90.25 107 LEU A CA 1
ATOM 812 C C . LEU A 1 107 ? -2.446 -1.468 21.806 1.00 90.25 107 LEU A C 1
ATOM 814 O O . LEU A 1 107 ? -2.906 -0.746 22.684 1.00 90.25 107 LEU A O 1
ATOM 818 N N . ASN A 1 108 ? -3.234 -2.223 21.033 1.00 86.81 108 ASN A N 1
ATOM 819 C CA . ASN A 1 108 ? -4.695 -2.248 21.108 1.00 86.81 108 ASN A CA 1
ATOM 820 C C . ASN A 1 108 ? -5.313 -0.835 21.179 1.00 86.81 108 ASN A C 1
ATOM 822 O O . ASN A 1 108 ? -6.169 -0.567 22.029 1.00 86.81 108 ASN A O 1
ATOM 826 N N . LEU A 1 109 ? -4.828 0.092 20.344 1.00 88.12 109 LEU A N 1
ATOM 827 C CA . LEU A 1 109 ? -5.194 1.501 20.485 1.00 88.12 109 LEU A CA 1
ATOM 828 C C . LEU A 1 109 ? -6.692 1.718 20.210 1.00 88.12 109 LEU A C 1
ATOM 830 O O . LEU A 1 109 ? -7.232 1.121 19.269 1.00 88.12 109 LEU A O 1
ATOM 834 N N . PRO A 1 110 ? -7.360 2.593 20.989 1.00 86.25 110 PRO A N 1
ATOM 835 C CA . PRO A 1 110 ? -8.773 2.913 20.825 1.00 86.25 110 PRO A CA 1
ATOM 836 C C . PRO A 1 110 ? -8.955 3.922 19.684 1.00 86.25 110 PRO A C 1
ATOM 838 O O . PRO A 1 110 ? -9.371 5.056 19.897 1.00 86.25 110 PRO A O 1
ATOM 841 N N . LEU A 1 111 ? -8.592 3.521 18.468 1.00 86.31 111 LEU A N 1
ATOM 842 C CA . LEU A 1 111 ? -8.755 4.315 17.255 1.00 86.31 111 LEU A CA 1
ATOM 843 C C . LEU A 1 111 ? -9.381 3.474 16.148 1.00 86.31 111 LEU A C 1
ATOM 845 O O . LEU A 1 111 ? -9.274 2.246 16.155 1.00 86.31 111 LEU A O 1
ATOM 849 N N . THR A 1 112 ? -10.032 4.146 15.208 1.00 83.38 112 THR A N 1
ATOM 850 C CA . THR A 1 112 ? -10.701 3.518 14.071 1.00 83.38 112 THR A CA 1
ATOM 851 C C . THR A 1 112 ? -9.994 3.930 12.791 1.00 83.38 112 THR A C 1
ATOM 853 O O . THR A 1 112 ? -9.806 5.119 12.528 1.00 83.38 112 THR A O 1
ATOM 856 N N . SER A 1 113 ? -9.576 2.948 11.996 1.00 77.94 113 SER A N 1
ATOM 857 C CA . SER A 1 113 ? -9.074 3.202 10.652 1.00 77.94 113 SER A CA 1
ATOM 858 C C . SER A 1 113 ? -10.207 3.137 9.638 1.00 77.94 113 SER A C 1
ATOM 860 O O . SER A 1 113 ? -11.224 2.473 9.838 1.00 77.94 113 SER A O 1
ATOM 862 N N . TRP A 1 114 ? -9.999 3.792 8.509 1.00 74.00 114 TRP A N 1
ATOM 863 C CA . TRP A 1 114 ? -11.012 3.889 7.475 1.00 74.00 114 TRP A CA 1
ATOM 864 C C . TRP A 1 114 ? -11.422 2.534 6.878 1.00 74.00 114 TRP A C 1
ATOM 866 O O . TRP A 1 114 ? -10.579 1.678 6.607 1.00 74.00 114 TRP A O 1
ATOM 876 N N . GLN A 1 115 ? -12.735 2.330 6.708 1.00 54.16 115 GLN A N 1
ATOM 877 C CA . GLN A 1 115 ? -13.310 1.012 6.430 1.00 54.16 115 GLN A CA 1
ATOM 878 C C . GLN A 1 115 ? -13.609 0.725 4.952 1.00 54.16 115 GLN A C 1
ATOM 880 O O . GLN A 1 115 ? -13.609 -0.444 4.576 1.00 54.16 115 GLN A O 1
ATOM 885 N N . SER A 1 116 ? -13.854 1.710 4.082 1.00 53.25 116 SER A N 1
ATOM 886 C CA . SER A 1 116 ? -14.310 1.388 2.718 1.00 53.25 116 SER A CA 1
ATOM 887 C C . SER A 1 116 ? -13.926 2.409 1.659 1.00 53.25 116 SER A C 1
ATOM 889 O O . SER A 1 116 ? -14.401 3.542 1.709 1.00 53.25 116 SER A O 1
ATOM 891 N N . TRP A 1 117 ? -13.180 1.960 0.641 1.00 52.38 117 TRP A N 1
ATOM 892 C CA . TRP A 1 117 ? -12.867 2.752 -0.549 1.00 52.38 117 TRP A CA 1
ATOM 893 C C . TRP A 1 117 ? -14.063 2.878 -1.482 1.00 52.38 117 TRP A C 1
ATOM 895 O O . TRP A 1 117 ? -14.331 1.996 -2.289 1.00 52.38 117 TRP A O 1
ATOM 905 N N . ARG A 1 118 ? -14.795 3.994 -1.370 1.00 46.62 118 ARG A N 1
ATOM 906 C CA . ARG A 1 118 ? -15.788 4.422 -2.364 1.00 46.62 118 ARG A CA 1
ATOM 907 C C . ARG A 1 118 ? -15.236 5.607 -3.145 1.00 46.62 118 ARG A C 1
ATOM 909 O O . ARG A 1 118 ? -15.387 6.751 -2.732 1.00 46.62 118 ARG A O 1
ATOM 916 N N . TRP A 1 119 ? -14.614 5.326 -4.288 1.00 42.09 119 TRP A N 1
ATOM 917 C CA . TRP A 1 119 ? -14.474 6.342 -5.327 1.00 42.09 119 TRP A CA 1
ATOM 918 C C . TRP A 1 119 ? -15.854 6.548 -5.971 1.00 42.09 119 TRP A C 1
ATOM 920 O O . TRP A 1 119 ? -16.518 5.550 -6.282 1.00 42.09 119 TRP A O 1
ATOM 930 N N . PRO A 1 120 ? -16.336 7.787 -6.166 1.00 44.62 120 PRO A N 1
ATOM 931 C CA . PRO A 1 120 ? -17.498 8.004 -7.016 1.00 44.62 120 PRO A CA 1
ATOM 932 C C . PRO A 1 120 ? -17.180 7.433 -8.404 1.00 44.62 120 PRO A C 1
ATOM 934 O O . PRO A 1 120 ? -16.146 7.748 -8.981 1.00 44.62 120 PRO A O 1
ATOM 937 N N . LYS A 1 121 ? -18.050 6.574 -8.959 1.00 44.03 121 LYS A N 1
ATOM 938 C CA . LYS A 1 121 ? -17.831 5.943 -10.283 1.00 44.03 121 LYS A CA 1
ATOM 939 C C . LYS A 1 121 ? -17.659 6.952 -11.428 1.00 44.03 121 LYS A C 1
ATOM 941 O O . LYS A 1 121 ? -17.289 6.579 -12.534 1.00 44.03 121 LYS A O 1
ATOM 946 N N . THR A 1 122 ? -17.906 8.224 -11.151 1.00 39.62 122 THR A N 1
ATOM 947 C CA . THR A 1 122 ? -17.581 9.361 -11.993 1.00 39.62 122 THR A CA 1
ATOM 948 C C . THR A 1 122 ? -16.492 10.177 -11.307 1.00 39.62 122 THR A C 1
ATOM 950 O O . THR A 1 122 ? -16.712 10.732 -10.229 1.00 39.62 122 THR A O 1
ATOM 953 N N . CYS A 1 123 ? -15.334 10.304 -11.954 1.00 37.75 123 CYS A N 1
ATOM 954 C CA . CYS A 1 123 ? -14.494 11.473 -11.729 1.00 37.75 123 CYS A CA 1
ATOM 955 C C . CYS A 1 123 ? -15.385 12.692 -12.025 1.00 37.75 123 CYS A C 1
ATOM 957 O O . CYS A 1 123 ? -15.959 12.723 -13.119 1.00 37.75 123 CYS A O 1
ATOM 959 N N . PRO A 1 124 ? -15.572 13.668 -11.116 1.00 40.66 124 PRO A N 1
ATOM 960 C CA . PRO A 1 124 ? -16.034 14.971 -11.560 1.00 40.66 124 PRO A CA 1
ATOM 961 C C . PRO A 1 124 ? -15.012 15.380 -12.613 1.00 40.66 124 PRO A C 1
ATOM 963 O O . PRO A 1 124 ? -13.816 15.454 -12.310 1.00 40.66 124 PRO A O 1
ATOM 966 N N . ALA A 1 125 ? -15.441 15.504 -13.870 1.00 40.03 125 ALA A N 1
ATOM 967 C CA . ALA A 1 125 ? -14.622 16.171 -14.863 1.00 40.03 125 ALA A CA 1
ATOM 968 C C . ALA A 1 125 ? -14.158 17.463 -14.195 1.00 40.03 125 ALA A C 1
ATOM 970 O O . ALA A 1 125 ? -14.993 18.168 -13.622 1.00 40.03 125 ALA A O 1
ATOM 971 N N . ALA A 1 126 ? -12.844 17.692 -14.166 1.00 39.34 126 ALA A N 1
ATOM 972 C CA . ALA A 1 126 ? -12.296 18.964 -13.741 1.00 39.34 126 ALA A CA 1
ATOM 973 C C . ALA A 1 126 ? -13.119 20.042 -14.453 1.00 39.34 126 ALA A C 1
ATOM 975 O O . ALA A 1 126 ? -13.095 20.123 -15.682 1.00 39.34 126 ALA A O 1
ATOM 976 N N . GLN A 1 127 ? -13.959 20.749 -13.694 1.00 32.34 127 GLN A N 1
ATOM 977 C CA . GLN A 1 127 ? -14.645 21.918 -14.210 1.00 32.34 127 GLN A CA 1
ATOM 978 C C . GLN A 1 127 ? -13.519 22.870 -14.597 1.00 32.34 127 GLN A C 1
ATOM 980 O O . GLN A 1 127 ? -12.664 23.177 -13.763 1.00 32.34 127 GLN A O 1
ATOM 985 N N . GLN A 1 128 ? -13.465 23.158 -15.896 1.00 38.50 128 GLN A N 1
ATOM 986 C CA . GLN A 1 128 ? -12.516 24.072 -16.522 1.00 38.50 128 GLN A CA 1
ATOM 987 C C . GLN A 1 128 ? -12.568 25.445 -15.859 1.00 38.50 128 GLN A C 1
ATOM 989 O O . GLN A 1 128 ? -13.686 25.866 -15.481 1.00 38.50 128 GLN A O 1
#

Radius of gyration: 18.53 Å; chains: 1; bounding box: 42×34×52 Å

Secondary structure (DSSP, 8-state):
-----PPTT----PPPEEEEE-HHHHHHTT-HHHHHHHTTSSS---EEEEE-B-S-TTSPEE-------S----TTSPPPTHHHHTGGGTTHHHHHHHHHHHHHHHTT-S-EE-------SS------

InterPro domains:
  IPR000819 Peptidase M17, leucyl aminopeptidase, C-terminal [PF00883] (17-111)
  IPR011356 Peptidase M17, leucine aminopeptidase/peptidase B [PR00481] (62-79)
  IPR011356 Peptidase M17, leucine aminopeptidase/peptidase B [PR00481] (84-105)
  IPR011356 Peptidase M17, leucine aminopeptidase/peptidase B [PTHR11963] (17-110)

Organism: NCBI:txid158822

Sequence (128 aa):
MWRCRLKPGLTSTRKPSGEILDEQAIFDHGLGCLHATGKGSVNPPRLVTLRWQGASEEAPVYALVGKGITFDTGGMWLKEGEGMRTMKYDMCGAAVVFGMMETVKRLNLPLTSWQSWRWPKTCPAAQQ

Foldseek 3Di:
DDDPPQDPPQQFPDDKDKDKQFLVSCVVLVVCVQNVVAVVDPGGGMDMDIWDQLADPPADADEADFQQDCACCVVVHGDDDPRRPPRNCRRVRVVVVVVVVVVCNSSSPHHTYDDDDDDPPDDPPPPD